Protein AF-A0A1D2U096-F1 (afdb_monomer_lite)

Structure (mmCIF, N/CA/C/O backbone):
data_AF-A0A1D2U096-F1
#
_entry.id   AF-A0A1D2U096-F1
#
loop_
_atom_site.group_PDB
_atom_site.id
_atom_site.type_symbol
_atom_site.label_atom_id
_atom_site.label_alt_id
_atom_site.label_comp_id
_atom_site.label_asym_id
_atom_site.label_entity_id
_atom_site.label_seq_id
_atom_site.pdbx_PDB_ins_code
_atom_site.Cartn_x
_atom_site.Cartn_y
_atom_site.Cartn_z
_atom_site.occupancy
_atom_site.B_iso_or_equiv
_atom_site.auth_seq_id
_atom_site.auth_comp_id
_atom_site.auth_asym_id
_atom_site.auth_atom_id
_atom_site.pdbx_PDB_model_num
ATOM 1 N N . MET A 1 1 ? -32.439 27.393 -8.318 1.00 35.56 1 MET A N 1
ATOM 2 C CA . MET A 1 1 ? -32.608 26.016 -8.835 1.00 35.56 1 MET A CA 1
ATOM 3 C C . MET A 1 1 ? -31.229 25.376 -8.983 1.00 35.56 1 MET A C 1
ATOM 5 O O . MET A 1 1 ? -30.507 25.742 -9.897 1.00 35.56 1 MET A O 1
ATOM 9 N N . LEU A 1 2 ? -30.823 24.497 -8.058 1.00 40.16 2 LEU A N 1
ATOM 10 C CA . LEU A 1 2 ? -29.548 23.762 -8.123 1.00 40.16 2 LEU A CA 1
ATOM 11 C C . LEU A 1 2 ? -29.818 22.341 -8.634 1.00 40.16 2 LEU A C 1
ATOM 13 O O . LEU A 1 2 ? -30.508 21.571 -7.966 1.00 40.16 2 LEU A O 1
ATOM 17 N N . LYS A 1 3 ? -29.274 21.991 -9.804 1.00 40.97 3 LYS A N 1
ATOM 18 C CA . LYS A 1 3 ? -29.301 20.621 -10.333 1.00 40.97 3 LYS A CA 1
ATOM 19 C C . LYS A 1 3 ? -28.272 19.773 -9.583 1.00 40.97 3 LYS A C 1
ATOM 21 O O . LYS A 1 3 ? -27.071 19.995 -9.700 1.00 40.97 3 LYS A O 1
ATOM 26 N N . ARG A 1 4 ? -28.770 18.811 -8.804 1.00 42.50 4 ARG A N 1
ATOM 27 C CA . ARG A 1 4 ? -28.011 17.717 -8.193 1.00 42.50 4 ARG A CA 1
ATOM 28 C C . ARG A 1 4 ? -28.099 16.486 -9.105 1.00 42.50 4 ARG A C 1
ATOM 30 O O . ARG A 1 4 ? -29.190 16.132 -9.531 1.00 42.50 4 ARG A O 1
ATOM 37 N N . ASN A 1 5 ? -26.956 15.822 -9.254 1.00 44.91 5 ASN A N 1
ATOM 38 C CA . ASN A 1 5 ? -26.770 14.374 -9.409 1.00 44.91 5 ASN A CA 1
ATOM 39 C C . ASN A 1 5 ? -27.049 13.713 -10.766 1.00 44.91 5 ASN A C 1
ATOM 41 O O . ASN A 1 5 ? -28.171 13.639 -11.247 1.00 44.91 5 ASN A O 1
ATOM 45 N N . GLY A 1 6 ? -25.989 13.095 -11.291 1.00 43.09 6 GLY A N 1
ATOM 46 C CA . GLY A 1 6 ? -26.040 12.162 -12.409 1.00 43.09 6 GLY A CA 1
ATOM 47 C C . GLY A 1 6 ? -24.670 11.559 -12.707 1.00 43.09 6 GLY A C 1
ATOM 48 O O . GLY A 1 6 ? -24.180 11.680 -13.822 1.00 43.09 6 GLY A O 1
ATOM 49 N N . ARG A 1 7 ? -24.011 10.943 -11.717 1.00 38.78 7 ARG A N 1
ATOM 50 C CA . ARG A 1 7 ? -22.930 9.992 -12.005 1.00 38.78 7 ARG A CA 1
ATOM 51 C C . ARG A 1 7 ? -23.094 8.785 -11.086 1.00 38.78 7 ARG A C 1
ATOM 53 O O . ARG A 1 7 ? -23.056 8.980 -9.870 1.00 38.78 7 ARG A O 1
ATOM 60 N N . PRO A 1 8 ? -23.332 7.577 -11.624 1.00 37.25 8 PRO A N 1
ATOM 61 C CA . PRO A 1 8 ? -23.383 6.391 -10.794 1.00 37.25 8 PRO A CA 1
ATOM 62 C C . PRO A 1 8 ? -21.986 6.171 -10.217 1.00 37.25 8 PRO A C 1
ATOM 64 O O . PRO A 1 8 ? -20.990 6.113 -10.941 1.00 37.25 8 PRO A O 1
ATOM 67 N N . VAL A 1 9 ? -21.933 6.120 -8.889 1.00 41.53 9 VAL A N 1
ATOM 68 C CA . VAL A 1 9 ? -20.794 5.618 -8.132 1.00 41.53 9 VAL A CA 1
ATOM 69 C C . VAL A 1 9 ? -20.616 4.176 -8.588 1.00 41.53 9 VAL A C 1
ATOM 71 O O . VAL A 1 9 ? -21.496 3.349 -8.361 1.00 41.53 9 VAL A O 1
ATOM 74 N N . GLY A 1 10 ? -19.537 3.919 -9.331 1.00 36.59 10 GLY A N 1
ATOM 75 C CA . GLY A 1 10 ? -19.167 2.581 -9.767 1.00 36.59 10 GLY A CA 1
ATOM 76 C C . GLY A 1 10 ? -19.125 1.677 -8.548 1.00 36.59 10 GLY A C 1
ATOM 77 O O . GLY A 1 10 ? -18.358 1.927 -7.618 1.00 36.59 10 GLY A O 1
ATOM 78 N N . ALA A 1 11 ? -20.030 0.706 -8.559 1.00 33.19 11 ALA A N 1
ATOM 79 C CA . ALA A 1 11 ? -20.177 -0.303 -7.542 1.00 33.19 11 ALA A CA 1
ATOM 80 C C . ALA A 1 11 ? -18.842 -1.012 -7.316 1.00 33.19 11 ALA A C 1
ATOM 82 O O . ALA A 1 11 ? -18.082 -1.285 -8.245 1.00 33.19 11 ALA A O 1
ATOM 83 N N . ASP A 1 12 ? -18.589 -1.291 -6.049 1.00 43.53 12 ASP A N 1
ATOM 84 C CA . ASP A 1 12 ? -17.537 -2.159 -5.573 1.00 43.53 12 ASP A CA 1
ATOM 85 C C . ASP A 1 12 ? -17.555 -3.509 -6.299 1.00 43.53 12 ASP A C 1
ATOM 87 O O . ASP A 1 12 ? -18.301 -4.409 -5.928 1.00 43.53 12 ASP A O 1
ATOM 91 N N . THR A 1 13 ? -16.689 -3.688 -7.293 1.00 36.47 13 THR A N 1
ATOM 92 C CA . THR A 1 13 ? -16.338 -5.025 -7.778 1.00 36.47 13 THR A CA 1
ATOM 93 C C . THR A 1 13 ? -15.174 -5.537 -6.939 1.00 36.47 13 THR A C 1
ATOM 95 O O . THR A 1 13 ? -14.000 -5.406 -7.281 1.00 36.47 13 THR A O 1
ATOM 98 N N . ALA A 1 14 ? -15.514 -6.078 -5.772 1.00 45.88 14 ALA A N 1
ATOM 99 C CA . ALA A 1 14 ? -14.705 -7.105 -5.142 1.00 45.88 14 ALA A CA 1
ATOM 100 C C . ALA A 1 14 ? -15.090 -8.440 -5.795 1.00 45.88 14 ALA A C 1
ATOM 102 O O . ALA A 1 14 ? -15.932 -9.155 -5.269 1.00 45.88 14 ALA A O 1
ATOM 103 N N . GLU A 1 15 ? -14.505 -8.762 -6.949 1.00 35.94 15 GLU A N 1
ATOM 104 C CA . GLU A 1 15 ? -14.640 -10.090 -7.552 1.00 35.94 15 GLU A CA 1
ATOM 105 C C . GLU A 1 15 ? -13.291 -10.584 -8.071 1.00 35.94 15 GLU A C 1
ATOM 107 O O . GLU A 1 15 ? -12.599 -9.904 -8.824 1.00 35.94 15 GLU A O 1
ATOM 112 N N . GLY A 1 16 ? -12.955 -11.808 -7.665 1.00 34.41 16 GLY A N 1
ATOM 113 C CA . GLY A 1 16 ? -12.191 -12.730 -8.493 1.00 34.41 16 GLY A CA 1
ATOM 114 C C . GLY A 1 16 ? -10.674 -12.635 -8.405 1.00 34.41 16 GLY A C 1
ATOM 115 O O . GLY A 1 16 ? -10.016 -12.075 -9.277 1.00 34.41 16 GLY A O 1
ATOM 116 N N . ASN A 1 17 ? -10.095 -13.360 -7.444 1.00 47.19 17 ASN A N 1
ATOM 117 C CA . ASN A 1 17 ? -8.846 -14.065 -7.726 1.00 47.19 17 ASN A CA 1
ATOM 118 C C . ASN A 1 17 ? -9.096 -14.998 -8.927 1.00 47.19 17 ASN A C 1
ATOM 120 O O . ASN A 1 17 ? -9.683 -16.063 -8.765 1.00 47.19 17 ASN A O 1
ATOM 124 N N . GLY A 1 18 ? -8.673 -14.566 -10.117 1.00 48.41 18 GLY A N 1
ATOM 125 C CA . GLY A 1 18 ? -8.701 -15.349 -11.354 1.00 48.41 18 GLY A CA 1
ATOM 126 C C . GLY A 1 18 ? -9.941 -15.133 -12.225 1.00 48.41 18 GLY A C 1
ATOM 127 O O . GLY A 1 18 ? -10.850 -15.954 -12.209 1.00 48.41 18 GLY A O 1
ATOM 128 N N . ALA A 1 19 ? -9.950 -14.088 -13.060 1.00 38.25 19 ALA A N 1
ATOM 129 C CA . ALA A 1 19 ? -10.842 -14.035 -14.218 1.00 38.25 19 ALA A CA 1
ATOM 130 C C . ALA A 1 19 ? -10.237 -13.233 -15.386 1.00 38.25 19 ALA A C 1
ATOM 132 O O . ALA A 1 19 ? -9.973 -12.043 -15.267 1.00 38.25 19 ALA A O 1
ATOM 133 N N . ALA A 1 20 ? -10.089 -13.948 -16.506 1.00 42.84 20 ALA A N 1
ATOM 134 C CA . ALA A 1 20 ? -9.977 -13.511 -17.899 1.00 42.84 20 ALA A CA 1
ATOM 135 C C . ALA A 1 20 ? -8.761 -12.667 -18.342 1.00 42.84 20 ALA A C 1
ATOM 137 O O . ALA A 1 20 ? -8.576 -11.518 -17.957 1.00 42.84 20 ALA A O 1
ATOM 138 N N . ASN A 1 21 ? -8.019 -13.226 -19.309 1.00 50.91 21 ASN A N 1
ATOM 139 C CA . ASN A 1 21 ? -7.144 -12.523 -20.258 1.00 50.91 21 ASN A CA 1
ATOM 140 C C . ASN A 1 21 ? -7.954 -11.565 -21.163 1.00 50.91 21 ASN A C 1
ATOM 142 O O . ASN A 1 21 ? -7.945 -11.701 -22.385 1.00 50.91 21 ASN A O 1
ATOM 146 N N . ALA A 1 22 ? -8.705 -10.627 -20.591 1.00 53.75 22 ALA A N 1
ATOM 147 C CA . ALA A 1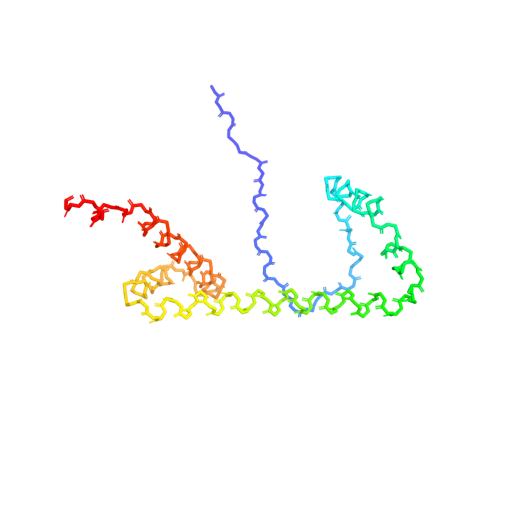 22 ? -9.164 -9.471 -21.345 1.00 53.75 22 ALA A CA 1
ATOM 148 C C . ALA A 1 22 ? -7.952 -8.544 -21.542 1.00 53.75 22 ALA A C 1
ATOM 150 O O . ALA A 1 22 ? -7.165 -8.393 -20.600 1.00 53.75 22 ALA A O 1
ATOM 151 N N . PRO A 1 23 ? -7.746 -7.942 -22.728 1.00 55.34 23 PRO A N 1
ATOM 152 C CA . PRO A 1 23 ? -6.708 -6.936 -22.886 1.00 55.34 23 PRO A CA 1
ATOM 153 C C . PRO A 1 23 ? -6.973 -5.825 -21.869 1.00 55.34 23 PRO A C 1
ATOM 155 O O . PRO A 1 23 ? -8.005 -5.159 -21.903 1.00 55.34 23 PRO A O 1
ATOM 158 N N . PHE A 1 24 ? -6.066 -5.687 -20.906 1.00 60.34 24 PHE A N 1
ATOM 159 C CA . PHE A 1 24 ? -6.124 -4.624 -19.918 1.00 60.34 24 PHE A CA 1
ATOM 160 C C . PHE A 1 24 ? -5.964 -3.296 -20.660 1.00 60.34 24 PHE A C 1
ATOM 162 O O . PHE A 1 24 ? -4.885 -3.006 -21.179 1.00 60.34 24 PHE A O 1
ATOM 169 N N . GLU A 1 25 ? -7.029 -2.498 -20.741 1.00 74.06 25 GLU A N 1
ATOM 170 C CA . GLU A 1 25 ? -6.912 -1.127 -21.231 1.00 74.06 25 GLU A CA 1
ATOM 171 C C . GLU A 1 25 ? -6.093 -0.327 -20.218 1.00 74.06 25 GLU A C 1
ATOM 173 O O . GLU A 1 25 ? -6.539 -0.020 -19.106 1.00 74.06 25 GLU A O 1
ATOM 178 N N . LEU A 1 26 ? -4.852 -0.019 -20.594 1.00 72.94 26 LEU A N 1
ATOM 179 C CA . LEU A 1 26 ? -3.966 0.792 -19.781 1.00 72.94 26 LEU A CA 1
ATOM 180 C C . LEU A 1 26 ? -4.516 2.219 -19.750 1.00 72.94 26 LEU A C 1
ATOM 182 O O . LEU A 1 26 ? -4.398 2.971 -20.713 1.00 72.94 26 LEU A O 1
ATOM 186 N N . ARG A 1 27 ? -5.142 2.596 -18.635 1.00 81.19 27 ARG A N 1
ATOM 187 C CA . ARG A 1 27 ? -5.617 3.965 -18.442 1.00 81.19 27 ARG A CA 1
ATOM 188 C C . ARG A 1 27 ? -4.422 4.901 -18.286 1.00 81.19 27 ARG A C 1
ATOM 190 O O . ARG A 1 27 ? -3.755 4.882 -17.251 1.00 81.19 27 ARG A O 1
ATOM 197 N N . GLU A 1 28 ? -4.185 5.731 -19.292 1.00 84.31 28 GLU A N 1
ATOM 198 C CA . GLU A 1 28 ? -3.118 6.726 -19.259 1.00 84.31 28 GLU A CA 1
ATOM 199 C C . GLU A 1 28 ? -3.425 7.859 -18.270 1.00 84.31 28 GLU A C 1
ATOM 201 O O . GLU A 1 28 ? -4.579 8.219 -18.014 1.00 84.31 28 GLU A O 1
ATOM 206 N N . ASN A 1 29 ? -2.366 8.402 -17.672 1.00 90.25 29 ASN A N 1
ATOM 207 C CA . ASN A 1 29 ? -2.442 9.537 -16.766 1.00 90.25 29 ASN A CA 1
ATOM 208 C C . ASN A 1 29 ? -1.280 10.486 -17.061 1.00 90.25 29 ASN A C 1
ATOM 210 O O . ASN A 1 29 ? -0.149 10.228 -16.646 1.00 90.25 29 ASN A O 1
ATOM 214 N N . ASP A 1 30 ? -1.582 11.601 -17.725 1.00 92.31 30 ASP A N 1
ATOM 215 C CA . ASP A 1 30 ? -0.596 12.584 -18.191 1.00 92.31 30 ASP A CA 1
ATOM 216 C C . ASP A 1 30 ? 0.333 13.073 -17.081 1.00 92.31 30 ASP A C 1
ATOM 218 O O . ASP A 1 30 ? 1.533 13.246 -17.287 1.00 92.31 30 ASP A O 1
ATOM 222 N N . ARG A 1 31 ? -0.197 13.250 -15.865 1.00 92.44 31 ARG A N 1
ATOM 223 C CA . ARG A 1 31 ? 0.604 13.688 -14.718 1.00 92.44 31 ARG A CA 1
ATOM 224 C C . ARG A 1 31 ? 1.641 12.640 -14.325 1.00 92.44 31 ARG A C 1
ATOM 226 O O . ARG A 1 31 ? 2.755 13.004 -13.964 1.00 92.44 31 ARG A O 1
ATOM 233 N N . ILE A 1 32 ? 1.268 11.362 -14.346 1.00 90.94 32 ILE A N 1
ATOM 234 C CA . ILE A 1 32 ? 2.187 10.268 -14.012 1.00 90.94 32 ILE A CA 1
ATOM 235 C C . ILE A 1 32 ? 3.216 10.103 -15.130 1.00 90.94 32 ILE A C 1
ATOM 237 O O . ILE A 1 32 ? 4.400 9.981 -14.834 1.00 90.94 32 ILE A O 1
ATOM 241 N N . ASN A 1 33 ? 2.790 10.178 -16.391 1.00 91.94 33 ASN A N 1
ATOM 242 C CA . ASN A 1 33 ? 3.692 10.107 -17.540 1.00 91.94 33 ASN A CA 1
ATOM 243 C C . ASN A 1 33 ? 4.743 11.225 -17.489 1.00 91.94 33 ASN A C 1
ATOM 245 O O . ASN A 1 33 ? 5.933 10.941 -17.556 1.00 91.94 33 ASN A O 1
ATOM 249 N N . ALA A 1 34 ? 4.334 12.464 -17.198 1.00 95.38 34 ALA A N 1
ATOM 250 C CA . ALA A 1 34 ? 5.268 13.573 -17.015 1.00 95.38 34 ALA A CA 1
ATOM 251 C C . ALA A 1 34 ? 6.273 13.329 -15.870 1.00 95.38 34 ALA A C 1
ATOM 253 O O . ALA A 1 34 ? 7.447 13.670 -15.992 1.00 95.38 34 ALA A O 1
ATOM 254 N N . GLN A 1 35 ? 5.844 12.716 -14.759 1.00 94.81 35 GLN A N 1
ATOM 255 C CA . GLN A 1 35 ? 6.755 12.345 -13.667 1.00 94.81 35 GLN A CA 1
ATOM 256 C C . GLN A 1 35 ? 7.753 11.261 -14.086 1.00 94.81 35 GLN A C 1
ATOM 258 O O . GLN A 1 35 ? 8.918 11.323 -13.691 1.00 94.81 35 GLN A O 1
ATOM 263 N N . ILE A 1 36 ? 7.305 10.280 -14.872 1.00 93.75 36 ILE A N 1
ATOM 264 C CA . ILE A 1 36 ? 8.168 9.238 -15.432 1.00 93.75 36 ILE A CA 1
ATOM 265 C C . ILE A 1 36 ? 9.209 9.877 -16.356 1.00 93.75 36 ILE A C 1
ATOM 267 O O . ILE A 1 36 ? 10.399 9.610 -16.193 1.00 93.75 36 ILE A O 1
ATOM 271 N N . ASP A 1 37 ? 8.794 10.773 -17.250 1.00 95.81 37 ASP A N 1
ATOM 272 C CA . ASP A 1 37 ? 9.690 11.465 -18.180 1.00 95.81 37 ASP A CA 1
ATOM 273 C C . ASP A 1 37 ? 10.733 12.319 -17.447 1.00 95.81 37 ASP A C 1
ATOM 275 O O . ASP A 1 37 ? 11.925 12.263 -17.765 1.00 95.81 37 ASP A O 1
ATOM 279 N N . SER A 1 38 ? 10.315 13.063 -16.415 1.00 96.88 38 SER A N 1
ATOM 280 C CA . SER A 1 38 ? 11.232 13.796 -15.534 1.00 96.88 38 SER A CA 1
ATOM 281 C C . SER A 1 38 ? 12.246 12.859 -14.878 1.00 96.88 38 SER A C 1
ATOM 283 O O . SER A 1 38 ? 13.449 13.114 -14.946 1.00 96.88 38 SER A O 1
ATOM 285 N N . TYR A 1 39 ? 11.786 11.743 -14.307 1.00 95.69 39 TYR A N 1
ATOM 286 C CA . TYR A 1 39 ? 12.662 10.774 -13.654 1.00 95.69 39 TYR A CA 1
ATOM 287 C C . TYR A 1 39 ? 13.668 10.147 -14.630 1.00 95.69 39 TYR A C 1
ATOM 289 O O . TYR A 1 39 ? 14.843 10.001 -14.288 1.00 95.69 39 TYR A O 1
ATOM 297 N N . ILE A 1 40 ? 13.239 9.817 -15.852 1.00 96.31 40 ILE A N 1
ATOM 298 C CA . ILE A 1 40 ? 14.107 9.286 -16.912 1.00 96.31 40 ILE A CA 1
ATOM 299 C C . ILE A 1 40 ? 15.182 10.310 -17.291 1.00 96.31 40 ILE A C 1
ATOM 301 O O . ILE A 1 40 ? 16.359 9.955 -17.384 1.00 96.31 40 ILE A O 1
ATOM 305 N N . LYS A 1 41 ? 14.798 11.580 -17.470 1.00 95.88 41 LYS A N 1
ATOM 306 C CA . LYS A 1 41 ? 15.727 12.666 -17.812 1.00 95.88 41 LYS A CA 1
ATOM 307 C C . LYS A 1 41 ? 16.771 12.900 -16.719 1.00 95.88 41 LYS A C 1
ATOM 309 O O . LYS A 1 41 ? 17.933 13.148 -17.028 1.00 95.88 41 LYS A O 1
ATOM 314 N N . GLU A 1 42 ? 16.364 12.813 -15.456 1.00 97.25 42 GLU A N 1
ATOM 315 C CA . GLU A 1 42 ? 17.246 12.980 -14.296 1.00 97.25 42 GLU A CA 1
ATOM 316 C C . GLU A 1 42 ? 18.155 11.763 -14.058 1.00 97.25 42 GLU A C 1
ATOM 318 O O . GLU A 1 42 ? 19.239 11.905 -13.491 1.00 97.25 42 GLU A O 1
ATOM 323 N N . ASN A 1 43 ? 17.754 10.569 -14.514 1.00 96.44 43 ASN A N 1
ATOM 324 C CA . ASN A 1 43 ? 18.442 9.305 -14.227 1.00 96.44 43 ASN A CA 1
ATOM 325 C C . ASN A 1 43 ? 18.791 8.508 -15.502 1.00 96.44 43 ASN A C 1
ATOM 327 O O . ASN A 1 43 ? 18.412 7.335 -15.620 1.00 96.44 43 ASN A O 1
ATOM 331 N N . PRO A 1 44 ? 19.577 9.072 -16.441 1.00 95.00 44 PRO A N 1
ATOM 332 C CA . PRO A 1 44 ? 19.852 8.434 -17.730 1.00 95.00 44 PRO A CA 1
ATOM 333 C C . PRO A 1 44 ? 20.559 7.078 -17.588 1.00 95.00 44 PRO A C 1
ATOM 335 O O . PRO A 1 44 ? 20.188 6.119 -18.254 1.00 95.00 44 PRO A O 1
ATOM 338 N N . LYS A 1 45 ? 21.500 6.941 -16.640 1.00 95.75 45 LYS A N 1
ATOM 339 C CA . LYS A 1 45 ? 22.196 5.664 -16.379 1.00 95.75 45 LYS A CA 1
ATOM 340 C C . LYS A 1 45 ? 21.243 4.55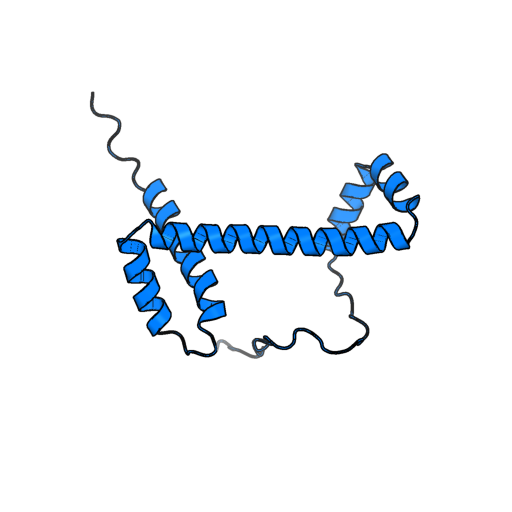2 -15.933 1.00 95.75 45 LYS A C 1
ATOM 342 O O . LYS A 1 45 ? 21.425 3.394 -16.299 1.00 95.75 45 LYS A O 1
ATOM 347 N N . HIS A 1 46 ? 20.246 4.895 -15.118 1.00 92.38 46 HIS A N 1
ATOM 348 C CA . HIS A 1 46 ? 19.255 3.928 -14.656 1.00 92.38 46 HIS A CA 1
ATOM 349 C C . HIS A 1 46 ? 18.322 3.524 -15.799 1.00 92.38 46 HIS A C 1
ATOM 351 O O . HIS A 1 46 ? 18.034 2.342 -15.972 1.00 92.38 46 HIS A O 1
ATOM 357 N N . TRP A 1 47 ? 17.917 4.494 -16.621 1.00 94.50 47 TRP A N 1
ATOM 358 C CA . TRP A 1 47 ? 17.126 4.237 -17.817 1.00 94.50 47 TRP A CA 1
ATOM 359 C C . TRP A 1 47 ? 17.854 3.343 -18.828 1.00 94.50 47 TRP A C 1
ATOM 361 O O . TRP A 1 47 ? 17.268 2.391 -19.339 1.00 94.50 47 TRP A O 1
ATOM 371 N N . ASP A 1 48 ? 19.143 3.581 -19.070 1.00 96.12 48 ASP A N 1
ATOM 372 C CA . ASP A 1 48 ? 19.958 2.735 -19.946 1.00 96.12 48 ASP A CA 1
ATOM 373 C C . ASP A 1 48 ? 20.082 1.305 -19.412 1.00 96.12 48 ASP A C 1
ATOM 375 O O . ASP A 1 48 ? 19.945 0.350 -20.178 1.00 96.12 48 ASP A O 1
ATOM 379 N N . ALA A 1 49 ? 20.245 1.140 -18.096 1.00 93.00 49 ALA A N 1
ATOM 380 C CA . ALA A 1 49 ? 20.247 -0.177 -17.470 1.00 93.00 49 ALA A CA 1
ATOM 381 C C . ALA A 1 49 ? 18.907 -0.908 -17.652 1.00 93.00 49 ALA A C 1
ATOM 383 O O . ALA A 1 49 ? 18.912 -2.103 -17.935 1.00 93.00 49 ALA A O 1
ATOM 384 N N . ILE A 1 50 ? 17.770 -0.211 -17.532 1.00 93.06 50 ILE A N 1
ATOM 385 C CA . ILE A 1 50 ? 16.435 -0.783 -17.780 1.00 93.06 50 ILE A CA 1
ATOM 386 C C . ILE A 1 50 ? 16.283 -1.196 -19.246 1.00 93.06 50 ILE A C 1
ATOM 388 O O . ILE A 1 50 ? 15.875 -2.325 -19.511 1.00 93.06 50 ILE A O 1
ATOM 392 N N . LYS A 1 51 ? 16.652 -0.329 -20.198 1.00 93.69 51 LYS A N 1
ATOM 393 C CA . LYS A 1 51 ? 16.585 -0.636 -21.639 1.00 93.69 51 LYS A CA 1
ATOM 394 C C . LYS A 1 51 ? 17.457 -1.828 -22.034 1.00 93.69 51 LYS A C 1
ATOM 396 O O . LYS A 1 51 ? 17.092 -2.571 -22.938 1.00 93.69 51 LYS A O 1
ATOM 401 N N . ALA A 1 52 ? 18.600 -2.008 -21.375 1.00 95.31 52 ALA A N 1
ATOM 402 C CA . ALA A 1 52 ? 19.509 -3.122 -21.630 1.00 95.31 52 ALA A CA 1
ATOM 403 C C . ALA A 1 52 ? 19.042 -4.455 -21.010 1.00 95.31 52 ALA A C 1
ATOM 405 O O . ALA A 1 52 ? 19.643 -5.497 -21.281 1.00 95.31 52 ALA A O 1
ATOM 406 N N . MET A 1 53 ? 18.004 -4.462 -20.161 1.00 94.00 53 MET A N 1
ATOM 407 C CA . MET A 1 53 ? 17.515 -5.701 -19.553 1.00 94.00 53 MET A CA 1
ATOM 408 C C . MET A 1 53 ? 16.721 -6.559 -20.549 1.00 94.00 53 MET A C 1
ATOM 410 O O . MET A 1 53 ? 15.869 -6.045 -21.274 1.00 94.00 53 MET A O 1
ATOM 414 N N . PRO A 1 54 ? 16.902 -7.894 -20.522 1.00 96.19 54 PRO A N 1
ATOM 415 C CA . PRO A 1 54 ? 16.034 -8.808 -21.252 1.00 96.19 54 PRO A CA 1
ATOM 416 C C . PRO A 1 54 ? 14.579 -8.694 -20.791 1.00 96.19 54 PRO A C 1
ATOM 418 O O . PRO A 1 54 ? 14.306 -8.538 -19.597 1.00 96.19 54 PRO A O 1
ATOM 421 N N . ARG A 1 55 ? 13.643 -8.875 -21.726 1.00 93.69 55 ARG A N 1
ATOM 422 C CA . ARG A 1 55 ? 12.198 -8.799 -21.465 1.00 93.69 55 ARG A CA 1
ATOM 423 C C . ARG A 1 55 ? 11.750 -9.692 -20.305 1.00 93.69 55 ARG A C 1
ATOM 425 O O . ARG A 1 55 ? 11.067 -9.217 -19.406 1.00 93.69 55 ARG A O 1
ATOM 432 N N . GLU A 1 56 ? 12.204 -10.942 -20.267 1.00 95.00 56 GLU A N 1
ATOM 433 C CA . GLU A 1 56 ? 11.866 -11.881 -19.187 1.00 95.00 56 GLU A CA 1
ATOM 434 C C . GLU A 1 56 ? 12.293 -11.357 -17.802 1.00 95.00 56 GLU A C 1
ATOM 436 O O . GLU A 1 56 ? 11.586 -11.515 -16.804 1.00 95.00 56 GLU A O 1
ATOM 441 N N . ARG A 1 57 ? 13.448 -10.683 -17.721 1.00 93.62 57 ARG A N 1
ATOM 442 C CA . ARG A 1 57 ? 13.920 -10.080 -16.469 1.00 93.62 57 ARG A CA 1
ATOM 443 C C . ARG A 1 57 ? 13.043 -8.895 -16.060 1.00 93.62 57 ARG A C 1
ATOM 445 O O . ARG A 1 57 ? 12.768 -8.754 -14.869 1.00 93.62 57 ARG A O 1
ATOM 452 N N . LEU A 1 58 ? 12.587 -8.085 -17.015 1.00 94.81 58 LEU A N 1
ATOM 453 C CA . LEU A 1 58 ? 11.654 -6.985 -16.754 1.00 94.81 58 LEU A CA 1
ATOM 454 C C . LEU A 1 58 ? 10.297 -7.500 -16.256 1.00 94.81 58 LEU A C 1
ATOM 456 O O . LEU A 1 58 ? 9.782 -6.985 -15.266 1.00 94.81 58 LEU A O 1
ATOM 460 N N . GLU A 1 59 ? 9.761 -8.557 -16.868 1.00 94.38 59 GLU A N 1
ATOM 461 C CA . GLU A 1 59 ? 8.503 -9.195 -16.454 1.00 94.38 59 GLU A CA 1
ATOM 462 C C . GLU A 1 59 ? 8.597 -9.740 -15.021 1.00 94.38 59 GLU A C 1
ATOM 464 O O . GLU A 1 59 ? 7.762 -9.425 -14.170 1.00 94.38 59 GLU A O 1
ATOM 469 N N . ARG A 1 60 ? 9.671 -10.475 -14.698 1.00 95.06 60 ARG A N 1
ATOM 470 C CA . ARG A 1 60 ? 9.916 -10.960 -13.328 1.00 95.06 60 ARG A CA 1
ATOM 471 C C . ARG A 1 60 ? 10.083 -9.820 -12.328 1.00 95.06 60 ARG A C 1
ATOM 473 O O . ARG A 1 60 ? 9.587 -9.915 -11.207 1.00 95.06 60 ARG A O 1
ATOM 480 N N . HIS A 1 61 ? 10.761 -8.740 -12.714 1.00 93.56 61 HIS A N 1
ATOM 481 C CA . HIS A 1 61 ? 10.894 -7.565 -11.859 1.00 93.56 61 HIS A CA 1
ATOM 482 C C . HIS A 1 61 ? 9.534 -6.896 -11.611 1.00 93.56 61 HIS A C 1
ATOM 484 O O . HIS A 1 61 ? 9.248 -6.516 -10.477 1.00 93.56 61 HIS A O 1
ATOM 490 N N . ALA A 1 62 ? 8.672 -6.785 -12.625 1.00 92.69 62 ALA A N 1
ATOM 491 C CA . ALA A 1 62 ? 7.320 -6.253 -12.462 1.00 92.69 62 ALA A CA 1
ATOM 492 C C . ALA A 1 62 ? 6.508 -7.097 -11.467 1.00 92.69 62 ALA A C 1
ATOM 494 O O . ALA A 1 62 ? 5.971 -6.560 -10.496 1.00 92.69 62 ALA A O 1
ATOM 495 N N . VAL A 1 63 ? 6.511 -8.426 -11.627 1.00 95.81 63 VAL A N 1
ATOM 496 C CA . VAL A 1 63 ? 5.865 -9.351 -10.678 1.00 95.81 63 VAL A CA 1
ATOM 497 C C . VAL A 1 63 ? 6.440 -9.187 -9.269 1.00 95.81 63 VAL A C 1
ATOM 499 O O . VAL A 1 63 ? 5.689 -9.090 -8.299 1.00 95.81 63 VAL A O 1
ATOM 502 N N . TRP A 1 64 ? 7.763 -9.083 -9.133 1.00 94.56 64 TRP A N 1
ATOM 503 C CA . TRP A 1 64 ? 8.399 -8.854 -7.837 1.00 94.56 64 TRP A CA 1
ATOM 504 C C . TRP A 1 64 ? 7.957 -7.540 -7.182 1.00 94.56 64 TRP A C 1
ATOM 506 O O . TRP A 1 64 ? 7.670 -7.520 -5.983 1.00 94.56 64 TRP A O 1
ATOM 516 N N . GLN A 1 65 ? 7.852 -6.448 -7.944 1.00 94.69 65 GLN A N 1
ATOM 517 C CA . GLN A 1 65 ? 7.355 -5.172 -7.424 1.00 94.69 65 GLN A CA 1
ATOM 518 C C . GLN A 1 65 ? 5.911 -5.292 -6.925 1.00 94.69 65 GLN A C 1
ATOM 520 O O . GLN A 1 65 ? 5.598 -4.768 -5.852 1.00 94.69 65 GLN A O 1
ATOM 525 N N . HIS A 1 66 ? 5.057 -6.038 -7.634 1.00 92.06 66 HIS A N 1
ATOM 526 C CA . HIS A 1 66 ? 3.697 -6.340 -7.181 1.00 92.06 66 HIS A CA 1
ATOM 527 C C . HIS A 1 66 ? 3.686 -7.139 -5.874 1.00 92.06 66 HIS A C 1
ATOM 529 O O . HIS A 1 66 ? 3.001 -6.751 -4.925 1.00 92.06 66 HIS A O 1
ATOM 535 N N . LEU A 1 67 ? 4.495 -8.198 -5.771 1.00 95.38 67 LEU A N 1
ATOM 536 C CA . LEU A 1 67 ? 4.625 -8.982 -4.538 1.00 95.38 67 LEU A CA 1
ATOM 537 C C . LEU A 1 67 ? 5.105 -8.113 -3.371 1.00 95.38 67 LEU A C 1
ATOM 539 O O . LEU A 1 67 ? 4.523 -8.138 -2.286 1.00 95.38 67 LEU A O 1
ATOM 543 N N . ARG A 1 68 ? 6.127 -7.284 -3.598 1.00 95.12 68 ARG A N 1
ATOM 544 C CA . ARG A 1 68 ? 6.670 -6.374 -2.584 1.00 95.12 68 ARG A CA 1
ATOM 545 C C . ARG A 1 68 ? 5.659 -5.310 -2.165 1.00 95.12 68 ARG A C 1
ATOM 547 O O . ARG A 1 68 ? 5.635 -4.915 -0.998 1.00 95.12 68 ARG A O 1
ATOM 554 N N . PHE A 1 69 ? 4.858 -4.794 -3.093 1.00 93.88 69 PHE A N 1
ATOM 555 C CA . PHE A 1 69 ? 3.775 -3.866 -2.779 1.00 93.88 69 PHE A CA 1
ATOM 556 C C . PHE A 1 69 ? 2.724 -4.532 -1.885 1.00 93.88 69 PHE A C 1
ATOM 558 O O . PHE A 1 69 ? 2.406 -3.992 -0.825 1.00 93.88 69 PHE A O 1
ATOM 565 N N . ASN A 1 70 ? 2.268 -5.732 -2.252 1.00 93.19 70 ASN A N 1
ATOM 566 C CA . ASN A 1 70 ? 1.282 -6.488 -1.481 1.00 93.19 70 ASN A CA 1
ATOM 567 C C . ASN A 1 70 ? 1.792 -6.827 -0.076 1.00 93.19 70 ASN A C 1
ATOM 569 O O . ASN A 1 70 ? 1.100 -6.551 0.901 1.00 93.19 70 ASN A O 1
ATOM 573 N N . ALA A 1 71 ? 3.028 -7.317 0.041 1.00 93.38 71 ALA A N 1
ATOM 574 C CA . ALA A 1 71 ? 3.642 -7.631 1.329 1.00 93.38 71 ALA A CA 1
ATOM 575 C C . ALA A 1 71 ? 3.763 -6.393 2.235 1.00 93.38 71 ALA A C 1
ATOM 577 O O . ALA A 1 71 ? 3.492 -6.457 3.433 1.00 93.38 71 ALA A O 1
ATOM 578 N N . ARG A 1 72 ? 4.134 -5.231 1.674 1.00 93.81 72 ARG A N 1
ATOM 579 C CA . ARG A 1 72 ? 4.171 -3.969 2.434 1.00 93.81 72 ARG A CA 1
ATOM 580 C C . ARG A 1 72 ? 2.784 -3.543 2.896 1.00 93.81 72 ARG A C 1
ATOM 582 O O . ARG A 1 72 ? 2.650 -3.100 4.032 1.00 93.81 72 ARG A O 1
ATOM 589 N N . LYS A 1 73 ? 1.776 -3.665 2.031 1.00 92.38 73 LYS A N 1
ATOM 590 C CA . LYS A 1 73 ? 0.388 -3.342 2.366 1.00 92.38 73 LYS A CA 1
ATOM 591 C C . LYS A 1 73 ? -0.117 -4.224 3.510 1.00 92.38 73 LYS A C 1
ATOM 593 O O . LYS A 1 73 ? -0.573 -3.679 4.505 1.00 92.38 73 LYS A O 1
ATOM 598 N N . GLN A 1 74 ? 0.061 -5.541 3.409 1.00 92.38 74 GLN A N 1
ATOM 599 C CA . GLN A 1 74 ? -0.304 -6.494 4.465 1.00 92.38 74 GLN A CA 1
ATOM 600 C C . GLN A 1 74 ? 0.380 -6.153 5.788 1.00 92.38 74 GLN A C 1
ATOM 602 O O . GLN A 1 74 ? -0.295 -5.947 6.785 1.00 92.38 74 GLN A O 1
ATOM 607 N N . LYS A 1 75 ? 1.703 -5.940 5.779 1.00 94.25 75 LYS A N 1
ATOM 608 C CA . LYS A 1 75 ? 2.447 -5.563 6.989 1.00 94.25 75 LYS A CA 1
ATOM 609 C C . LYS A 1 75 ? 1.913 -4.286 7.653 1.00 94.25 75 LYS A C 1
ATOM 611 O O . LYS A 1 75 ? 1.920 -4.181 8.877 1.00 94.25 75 LYS A O 1
ATOM 616 N N . LEU A 1 76 ? 1.511 -3.290 6.861 1.00 92.06 76 LEU A N 1
ATOM 617 C CA . LEU A 1 76 ? 0.902 -2.069 7.391 1.00 92.06 76 LEU A CA 1
ATOM 618 C C . LEU A 1 76 ? -0.475 -2.350 7.990 1.00 92.06 76 LEU A C 1
ATOM 620 O O . LEU A 1 76 ? -0.759 -1.861 9.079 1.00 92.06 76 LEU A O 1
ATOM 624 N N . ASP A 1 77 ? -1.304 -3.126 7.297 1.00 91.56 77 ASP A N 1
ATOM 625 C CA . ASP A 1 77 ? -2.651 -3.475 7.746 1.00 91.56 77 ASP A CA 1
ATOM 626 C C . ASP A 1 77 ? -2.605 -4.307 9.046 1.00 91.56 77 ASP A C 1
ATOM 628 O O . ASP A 1 77 ? -3.292 -3.967 10.010 1.00 91.56 77 ASP A O 1
ATOM 632 N N . ASP A 1 78 ? -1.700 -5.283 9.142 1.00 93.19 78 ASP A N 1
ATOM 633 C CA . ASP A 1 78 ? -1.447 -6.065 10.361 1.00 93.19 78 ASP A CA 1
ATOM 634 C C . ASP A 1 78 ? -0.946 -5.177 11.508 1.00 93.19 78 ASP A C 1
ATOM 636 O O . ASP A 1 78 ? -1.386 -5.292 12.652 1.00 93.19 78 ASP A O 1
ATOM 640 N N . GLY A 1 79 ? -0.048 -4.235 11.201 1.00 93.12 79 GLY A N 1
ATOM 641 C CA . GLY A 1 79 ? 0.450 -3.267 12.175 1.00 93.12 79 GLY A CA 1
ATOM 642 C C . GLY A 1 79 ? -0.643 -2.342 12.721 1.00 93.12 79 GLY A C 1
ATOM 643 O O . GLY A 1 79 ? -0.584 -1.953 13.887 1.00 93.12 79 GLY A O 1
ATOM 644 N N . LEU A 1 80 ? -1.648 -1.995 11.909 1.00 92.44 80 LEU A N 1
ATOM 645 C CA . LEU A 1 80 ? -2.807 -1.216 12.353 1.00 92.44 80 LEU A CA 1
ATOM 646 C C . LEU A 1 80 ? -3.701 -2.030 13.290 1.00 92.44 80 LEU A C 1
ATOM 648 O O . LEU A 1 80 ? -4.090 -1.518 14.337 1.00 92.44 80 LEU A O 1
ATOM 652 N N . LEU A 1 81 ? -3.998 -3.283 12.937 1.00 92.38 81 LEU A N 1
ATOM 653 C CA . LEU A 1 81 ? -4.823 -4.165 13.767 1.00 92.38 81 LEU A CA 1
ATOM 654 C C . LEU A 1 81 ? -4.159 -4.448 15.114 1.00 92.38 81 LEU A C 1
ATOM 656 O O . LEU A 1 81 ? -4.802 -4.318 16.152 1.00 92.38 81 LEU A O 1
ATOM 660 N N . ARG A 1 82 ? -2.850 -4.707 15.112 1.00 94.00 82 ARG A N 1
ATOM 661 C CA . ARG A 1 82 ? -2.084 -4.900 16.344 1.00 94.00 82 ARG A CA 1
ATOM 662 C C . ARG A 1 82 ? -2.166 -3.691 17.284 1.00 94.00 82 ARG A C 1
ATOM 664 O O . ARG A 1 82 ? -2.357 -3.863 18.480 1.00 94.00 82 ARG A O 1
ATOM 671 N N . ARG A 1 83 ? -2.083 -2.461 16.760 1.00 90.00 83 ARG A N 1
ATOM 672 C CA . ARG A 1 83 ? -2.225 -1.237 17.580 1.00 90.00 83 ARG A CA 1
ATOM 673 C C . ARG A 1 83 ? -3.601 -1.103 18.230 1.00 90.00 83 ARG A C 1
ATOM 675 O O . ARG A 1 83 ? -3.712 -0.513 19.299 1.00 90.00 83 ARG A O 1
ATOM 682 N N . ILE A 1 84 ? -4.639 -1.607 17.570 1.00 91.56 84 ILE A N 1
ATOM 683 C CA . ILE A 1 84 ? -6.000 -1.618 18.112 1.00 91.56 84 ILE A CA 1
ATOM 684 C C . ILE A 1 84 ? -6.110 -2.658 19.219 1.00 91.56 84 ILE A C 1
ATOM 686 O O . ILE A 1 84 ? -6.709 -2.376 20.245 1.00 91.56 84 ILE A O 1
ATOM 690 N N . GLU A 1 85 ? -5.499 -3.830 19.052 1.00 91.00 85 GLU A N 1
ATOM 691 C CA . GLU A 1 85 ? -5.466 -4.866 20.090 1.00 91.00 85 GLU A CA 1
ATOM 692 C C . GLU A 1 85 ? -4.684 -4.427 21.337 1.00 91.00 85 GLU A C 1
ATOM 694 O O . GLU A 1 85 ? -5.096 -4.730 22.455 1.00 91.00 85 GLU A O 1
ATOM 699 N N . GLU A 1 86 ? -3.591 -3.681 21.154 1.00 92.69 86 GLU A N 1
ATOM 700 C CA . GLU A 1 86 ? -2.761 -3.141 22.240 1.00 92.69 86 GLU A CA 1
ATOM 701 C C . GLU A 1 86 ? -3.453 -2.011 23.028 1.00 92.69 86 GLU A C 1
ATOM 703 O O . GLU A 1 86 ? -3.039 -1.710 24.149 1.00 92.69 86 GLU A O 1
ATOM 708 N N . ASN A 1 87 ? -4.507 -1.388 22.482 1.00 91.00 87 ASN A N 1
ATOM 709 C CA . ASN A 1 87 ? -5.230 -0.299 23.134 1.00 91.00 87 ASN A CA 1
ATOM 710 C C . ASN A 1 87 ? -6.702 -0.677 23.414 1.00 91.00 87 ASN A C 1
ATOM 712 O O . ASN A 1 87 ? -7.510 -0.742 22.485 1.00 91.00 87 ASN A O 1
ATOM 716 N N . PRO A 1 88 ? -7.099 -0.852 24.689 1.00 89.12 88 PRO A N 1
ATOM 717 C CA . PRO A 1 88 ? -8.441 -1.318 25.034 1.00 89.12 88 PRO A CA 1
ATOM 718 C C . PRO A 1 88 ? -9.559 -0.341 24.639 1.00 89.12 88 PRO A C 1
ATOM 720 O O . PRO A 1 88 ? -10.659 -0.789 24.324 1.00 89.12 88 PRO A O 1
ATOM 723 N N . GLU A 1 89 ? -9.296 0.969 24.613 1.00 89.62 89 GLU A N 1
ATOM 724 C CA . GLU A 1 89 ? -10.264 1.983 24.173 1.00 89.62 89 GLU A CA 1
ATOM 725 C C . GLU A 1 89 ? -10.515 1.865 22.663 1.00 89.62 89 GLU A C 1
ATOM 727 O O . GLU A 1 89 ? -11.658 1.736 22.221 1.00 89.62 89 GLU A O 1
ATOM 732 N N . LEU A 1 90 ? -9.437 1.790 21.870 1.00 90.12 90 LEU A N 1
ATOM 733 C CA . LEU A 1 90 ? -9.546 1.604 20.421 1.00 90.12 90 LEU A CA 1
ATOM 734 C C . LEU A 1 90 ? -10.229 0.290 20.057 1.00 90.12 90 LEU A C 1
ATOM 736 O O . LEU A 1 90 ? -10.988 0.249 19.090 1.00 90.12 90 LEU A O 1
ATOM 740 N N . LYS A 1 91 ? -9.960 -0.778 20.811 1.00 91.94 91 LYS A N 1
ATOM 741 C CA . LYS A 1 91 ? -10.575 -2.086 20.590 1.00 91.94 91 LYS A CA 1
ATOM 742 C C . LYS A 1 91 ? -12.096 -2.030 20.733 1.00 91.94 91 LYS A C 1
ATOM 744 O O . LYS A 1 91 ? -12.803 -2.549 19.873 1.00 91.94 91 LYS A O 1
ATOM 749 N N . GLN A 1 92 ? -12.602 -1.359 21.767 1.00 92.38 92 GLN A N 1
ATOM 750 C CA . GLN A 1 92 ? -14.045 -1.224 21.983 1.00 92.38 92 GLN A CA 1
ATOM 751 C C . GLN A 1 92 ? -14.723 -0.425 20.867 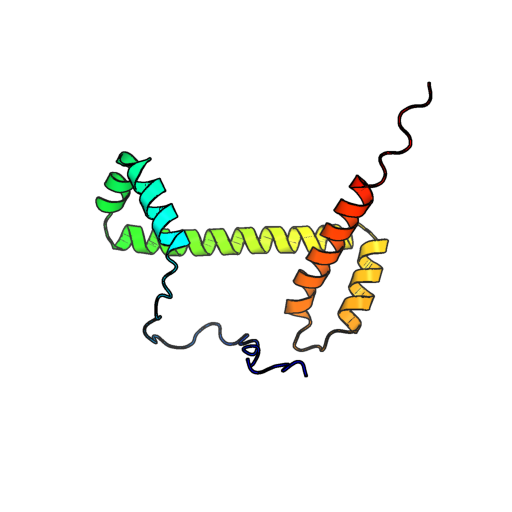1.00 92.38 92 GLN A C 1
ATOM 753 O O . GLN A 1 92 ? -15.786 -0.813 20.381 1.00 92.38 92 GLN A O 1
ATOM 758 N N . ASP A 1 93 ? -14.120 0.684 20.443 1.00 91.06 93 ASP A N 1
ATOM 759 C CA . ASP A 1 93 ? -14.672 1.502 19.360 1.00 91.06 93 ASP A CA 1
ATOM 760 C C . ASP A 1 93 ? -14.629 0.771 18.019 1.00 91.06 93 ASP A C 1
ATOM 762 O O . ASP A 1 93 ? -15.572 0.839 17.228 1.00 91.06 93 ASP A O 1
ATOM 766 N N . PHE A 1 94 ? -13.560 0.014 17.785 1.00 92.62 94 PHE A N 1
ATOM 767 C CA . PHE A 1 94 ? -13.416 -0.842 16.622 1.00 92.62 94 PHE A CA 1
ATOM 768 C C . PHE A 1 94 ? -14.506 -1.919 16.548 1.00 92.62 94 PHE A C 1
ATOM 770 O O . PHE A 1 94 ? -15.144 -2.056 15.504 1.00 92.62 94 PHE A O 1
ATOM 777 N N . GLU A 1 95 ? -14.762 -2.644 17.640 1.00 92.50 95 GLU A N 1
ATOM 778 C CA . GLU A 1 95 ? -15.791 -3.692 17.701 1.00 92.50 95 GLU A CA 1
ATOM 779 C C . GLU A 1 95 ? -17.200 -3.125 17.469 1.00 92.50 95 GLU A C 1
ATOM 781 O O . GLU A 1 95 ? -17.935 -3.638 16.623 1.00 92.50 95 GLU A O 1
ATOM 786 N N . LYS A 1 96 ? -17.543 -2.000 18.116 1.00 93.19 96 LYS A N 1
ATOM 787 C CA . LYS A 1 96 ? -18.830 -1.305 17.913 1.00 93.19 96 LYS A CA 1
ATOM 788 C C . LYS A 1 96 ? -19.046 -0.883 16.461 1.00 93.19 96 LYS A C 1
ATOM 790 O O . LYS A 1 96 ? -20.172 -0.906 15.962 1.00 93.19 96 LYS A O 1
ATOM 795 N N . LEU A 1 97 ? -17.988 -0.428 15.787 1.00 90.62 97 LEU A N 1
ATOM 796 C CA . LEU A 1 97 ? -18.064 -0.033 14.382 1.00 90.62 97 LEU A CA 1
ATOM 797 C C . LEU A 1 97 ? -18.177 -1.250 13.466 1.00 90.62 97 LEU A C 1
ATOM 799 O O . LEU A 1 97 ? -18.930 -1.192 12.498 1.00 90.62 97 LEU A O 1
ATOM 803 N N . LEU A 1 98 ? -17.480 -2.343 13.777 1.00 92.38 98 LEU A N 1
ATOM 804 C CA . LEU A 1 98 ? -17.507 -3.569 12.982 1.00 92.38 98 LEU A CA 1
ATOM 805 C C . LEU A 1 98 ? -18.860 -4.294 13.067 1.00 92.38 98 LEU A C 1
ATOM 807 O O . LEU A 1 98 ? -19.322 -4.833 12.063 1.00 92.38 98 LEU A O 1
ATOM 811 N N . GLU A 1 99 ? -19.529 -4.258 14.221 1.00 92.81 99 GLU A N 1
ATOM 812 C CA . GLU A 1 99 ? -20.872 -4.827 14.409 1.00 92.81 99 GLU A CA 1
ATOM 813 C C . GLU A 1 99 ? -21.91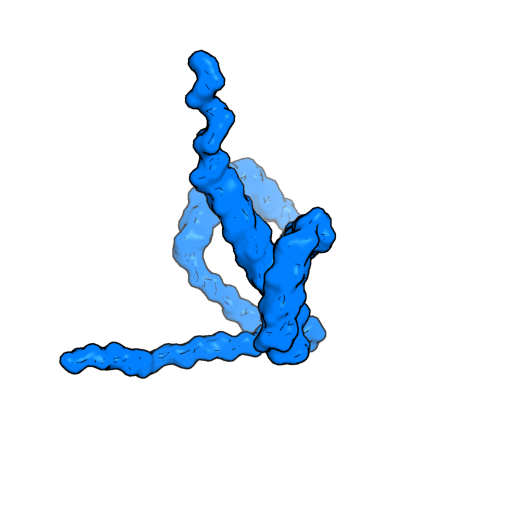7 -4.175 13.488 1.00 92.81 99 GLU A C 1
ATOM 815 O O . GLU A 1 99 ? -22.815 -4.844 12.978 1.00 92.81 99 GLU A O 1
ATOM 820 N N . ARG A 1 100 ? -21.750 -2.879 13.198 1.00 91.06 100 ARG A N 1
ATOM 821 C CA . ARG A 1 100 ? -22.625 -2.107 12.300 1.00 91.06 100 ARG A CA 1
ATOM 822 C C . ARG A 1 100 ? -22.381 -2.395 10.817 1.00 91.06 100 ARG A C 1
ATOM 824 O O . ARG A 1 100 ? -23.142 -1.911 9.979 1.00 91.06 100 ARG A O 1
ATOM 831 N N . VAL A 1 101 ? -21.325 -3.138 10.481 1.00 89.81 101 VAL A N 1
ATOM 832 C CA . VAL A 1 101 ? -20.993 -3.490 9.098 1.00 89.81 101 VAL A CA 1
ATOM 833 C C . VAL A 1 101 ? -21.664 -4.818 8.720 1.00 89.81 101 VAL A C 1
ATOM 835 O O . VAL A 1 101 ? -21.509 -5.808 9.445 1.00 89.81 101 VAL A O 1
ATOM 838 N N . PRO A 1 102 ? -22.352 -4.879 7.562 1.00 91.69 102 PRO A N 1
ATOM 839 C CA . PRO A 1 102 ? -22.859 -6.124 6.989 1.00 91.69 102 PRO A CA 1
ATOM 840 C C . PRO A 1 102 ? -21.766 -7.188 6.836 1.00 91.69 102 PRO A C 1
ATOM 842 O O . PRO A 1 102 ? -20.642 -6.879 6.441 1.00 91.69 102 PRO A O 1
ATOM 845 N N . GLU A 1 103 ? -22.089 -8.452 7.109 1.00 85.06 103 GLU A N 1
ATOM 846 C CA . GLU A 1 103 ? -21.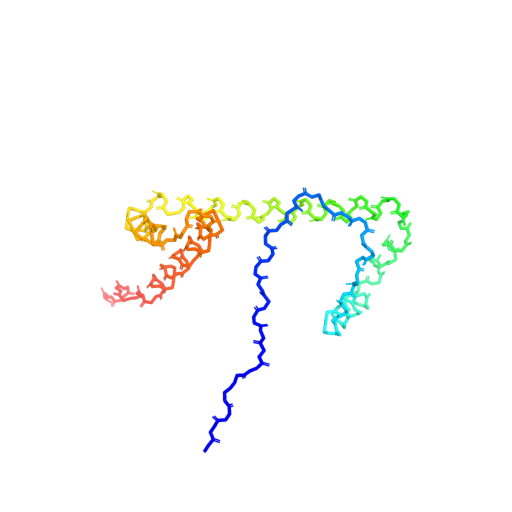100 -9.537 7.195 1.00 85.06 103 GLU A CA 1
ATOM 847 C C . GLU A 1 103 ? -20.270 -9.723 5.917 1.00 85.06 103 GLU A C 1
ATOM 849 O O . GLU A 1 103 ? -19.054 -9.882 5.984 1.00 85.06 103 GLU A O 1
ATOM 854 N N . ASN A 1 104 ? -20.894 -9.547 4.752 1.00 87.62 104 ASN A N 1
ATOM 855 C CA . ASN A 1 104 ? -20.239 -9.589 3.443 1.00 87.62 104 ASN A CA 1
ATOM 856 C C . ASN A 1 104 ? -19.198 -8.476 3.209 1.00 87.62 104 ASN A C 1
ATOM 858 O O . ASN A 1 104 ? -18.413 -8.562 2.268 1.00 87.62 104 ASN A O 1
ATOM 862 N N . GLN A 1 105 ? -19.192 -7.421 4.026 1.00 88.06 105 GLN A N 1
ATOM 863 C CA . GLN A 1 105 ? -18.259 -6.296 3.917 1.00 88.06 105 GLN A CA 1
ATOM 864 C C . GLN A 1 105 ? -17.303 -6.193 5.107 1.00 88.06 105 GLN A C 1
ATOM 866 O O . GLN A 1 105 ? -16.422 -5.327 5.102 1.00 88.06 105 GLN A O 1
ATOM 871 N N . ARG A 1 106 ? -17.443 -7.062 6.118 1.00 86.12 106 ARG A N 1
ATOM 872 C CA . ARG A 1 106 ? -16.687 -6.963 7.373 1.00 86.12 106 ARG A CA 1
ATOM 873 C C . ARG A 1 106 ? -15.186 -6.992 7.151 1.00 86.12 106 ARG A C 1
ATOM 875 O O . ARG A 1 106 ? -14.508 -6.115 7.670 1.00 86.12 106 ARG A O 1
ATOM 882 N N . ASP A 1 107 ? -14.670 -7.898 6.326 1.00 83.62 107 ASP A N 1
ATOM 883 C CA . ASP A 1 107 ? -13.222 -8.011 6.096 1.00 83.62 107 ASP A CA 1
ATOM 884 C C . ASP A 1 107 ? -12.624 -6.750 5.464 1.00 83.62 107 ASP A C 1
ATOM 886 O O . ASP A 1 107 ? -11.576 -6.255 5.889 1.00 83.62 107 ASP A O 1
ATOM 890 N N . ARG A 1 108 ? -13.325 -6.164 4.487 1.00 84.81 108 ARG A N 1
ATOM 891 C CA . ARG A 1 108 ? -12.893 -4.917 3.843 1.00 84.81 108 ARG A CA 1
ATOM 892 C C . ARG A 1 108 ? -13.018 -3.722 4.785 1.00 84.81 108 ARG A C 1
ATOM 894 O O . ARG A 1 108 ? -12.138 -2.857 4.797 1.00 84.81 108 ARG A O 1
ATOM 901 N N . ALA A 1 109 ? -14.091 -3.666 5.570 1.00 88.56 109 ALA A N 1
ATOM 902 C CA . ALA A 1 109 ? -14.309 -2.603 6.542 1.00 88.56 109 ALA A CA 1
ATOM 903 C C . ALA A 1 109 ? -13.333 -2.683 7.721 1.00 88.56 109 ALA A C 1
ATOM 905 O O . ALA A 1 109 ? -12.919 -1.653 8.243 1.00 88.56 109 ALA A O 1
ATOM 906 N N . ARG A 1 110 ? -12.897 -3.887 8.099 1.00 90.69 110 ARG A N 1
ATOM 907 C CA . ARG A 1 110 ? -11.965 -4.131 9.203 1.00 90.69 110 ARG A CA 1
ATOM 908 C C . ARG A 1 110 ? -10.715 -3.261 9.080 1.00 90.69 110 ARG A C 1
ATOM 910 O O . ARG A 1 110 ? -10.384 -2.500 9.983 1.00 90.69 110 ARG A O 1
ATOM 917 N N . VAL A 1 111 ? -10.056 -3.302 7.926 1.00 91.25 111 VAL A N 1
ATOM 918 C CA . VAL A 1 111 ? -8.821 -2.537 7.687 1.00 91.25 111 VAL A CA 1
ATOM 919 C C . VAL A 1 111 ? -9.091 -1.031 7.572 1.00 91.25 111 VAL A C 1
ATOM 921 O O . VAL A 1 111 ? -8.295 -0.216 8.046 1.00 91.25 111 VAL A O 1
ATOM 924 N N . SER A 1 112 ? -10.205 -0.626 6.953 1.00 90.06 112 SER A N 1
ATOM 925 C CA . SER A 1 112 ? -10.525 0.796 6.755 1.00 90.06 112 SER A CA 1
ATOM 926 C C . SER A 1 112 ? -10.917 1.497 8.061 1.00 90.06 112 SER A C 1
ATOM 928 O O . SER A 1 112 ? -10.453 2.614 8.324 1.00 90.06 112 SER A O 1
ATOM 930 N N . ILE A 1 113 ? -11.698 0.823 8.909 1.00 91.94 113 ILE A N 1
ATOM 931 C CA . ILE A 1 113 ? -12.046 1.267 10.261 1.00 91.94 113 ILE A CA 1
ATOM 932 C C . ILE A 1 113 ? -10.772 1.347 11.098 1.00 91.94 113 ILE A C 1
ATOM 934 O O . ILE A 1 113 ? -10.496 2.393 11.688 1.00 91.94 113 ILE A O 1
ATOM 938 N N . ALA A 1 114 ? -9.945 0.296 11.067 1.00 91.19 114 ALA A N 1
ATOM 939 C CA . ALA A 1 114 ? -8.699 0.259 11.820 1.00 91.19 114 ALA A CA 1
ATOM 940 C C . ALA A 1 114 ? -7.778 1.442 11.495 1.00 91.19 114 ALA A C 1
ATOM 942 O O . ALA A 1 114 ? -7.291 2.146 12.382 1.00 91.19 114 ALA A O 1
ATOM 943 N N . ARG A 1 115 ? -7.588 1.717 10.201 1.00 92.19 115 ARG A N 1
ATOM 944 C CA . ARG A 1 115 ? -6.780 2.846 9.735 1.00 92.19 115 ARG A CA 1
ATOM 945 C C . ARG A 1 115 ? -7.331 4.184 10.218 1.00 92.19 115 ARG A C 1
ATOM 947 O O . ARG A 1 115 ? -6.558 5.035 10.649 1.00 92.19 115 ARG A O 1
ATOM 954 N N . THR A 1 116 ? -8.646 4.370 10.143 1.00 91.44 116 THR A N 1
ATOM 955 C CA . THR A 1 116 ? -9.307 5.612 10.568 1.00 91.44 116 THR A CA 1
ATOM 956 C C . THR A 1 116 ? -9.096 5.874 12.058 1.00 91.44 116 THR A C 1
ATOM 958 O O . THR A 1 116 ? -8.686 6.976 12.417 1.00 91.44 116 THR A O 1
ATOM 961 N N . LEU A 1 117 ? -9.298 4.858 12.902 1.00 91.12 117 LEU A N 1
ATOM 962 C CA . LEU A 1 117 ? -9.152 4.963 14.357 1.00 91.12 117 LEU A CA 1
ATOM 963 C C . LEU A 1 117 ? -7.704 5.237 14.791 1.00 91.12 117 LEU A C 1
ATOM 965 O O . LEU A 1 117 ? -7.444 6.132 15.593 1.00 91.12 117 LEU A O 1
ATOM 969 N N . VAL A 1 118 ? -6.728 4.528 14.219 1.00 89.38 118 VAL A N 1
ATOM 970 C CA . VAL A 1 118 ? -5.310 4.752 14.558 1.00 89.38 118 VAL A CA 1
ATOM 971 C C . VAL A 1 118 ? -4.849 6.150 14.122 1.00 89.38 118 VAL A C 1
ATOM 973 O O . VAL A 1 118 ? -4.092 6.823 14.832 1.00 89.38 118 VAL A O 1
ATOM 976 N N . LEU A 1 119 ? -5.303 6.617 12.953 1.00 88.38 119 LEU A N 1
ATOM 977 C CA . LEU A 1 119 ? -4.977 7.956 12.462 1.00 88.38 119 LEU A CA 1
ATOM 978 C C . LEU A 1 119 ? -5.654 9.060 13.283 1.00 88.38 119 LEU A C 1
ATOM 980 O O . LEU A 1 119 ? -5.020 10.092 13.510 1.00 88.38 119 LEU A O 1
ATOM 984 N N . SER A 1 120 ? -6.902 8.875 13.725 1.00 87.69 120 SER A N 1
ATOM 985 C CA . SER A 1 120 ? -7.591 9.854 14.573 1.00 87.69 120 SER A CA 1
ATOM 986 C C . SER A 1 120 ? -6.921 9.963 15.943 1.00 87.69 120 SER A C 1
ATOM 988 O O . SER A 1 120 ? -6.599 11.076 16.354 1.00 87.69 120 SER A O 1
ATOM 990 N N . GLN A 1 121 ? -6.579 8.841 16.583 1.00 86.00 121 GLN A N 1
ATOM 991 C CA . GLN A 1 121 ? -5.846 8.834 17.853 1.00 86.00 121 GLN A CA 1
ATOM 992 C C . GLN A 1 121 ? -4.503 9.567 17.744 1.00 86.00 121 GLN A C 1
ATOM 994 O O . GLN A 1 121 ? -4.184 10.423 18.569 1.00 86.00 121 GLN A O 1
ATOM 999 N N . SER A 1 122 ? -3.739 9.294 16.682 1.00 81.19 122 SER A N 1
ATOM 1000 C CA . SER A 1 122 ? -2.449 9.955 16.443 1.00 81.19 122 SER A CA 1
ATOM 1001 C C . SER A 1 122 ? -2.593 11.475 16.263 1.00 81.19 122 SER A C 1
ATOM 1003 O O . SER A 1 122 ? -1.694 12.234 16.626 1.00 81.19 122 SER A O 1
ATOM 1005 N N . ARG A 1 123 ? -3.714 11.941 15.693 1.00 80.12 123 ARG A N 1
ATOM 1006 C CA . ARG A 1 123 ? -4.020 13.374 15.553 1.00 80.12 123 ARG A CA 1
ATOM 1007 C C . ARG A 1 123 ? -4.421 13.997 16.889 1.00 80.12 123 ARG A C 1
ATOM 1009 O O . ARG A 1 123 ? -3.894 15.057 17.213 1.00 80.12 123 ARG A O 1
ATOM 1016 N N . SER A 1 124 ? -5.268 13.328 17.671 1.00 74.25 124 SER A N 1
ATOM 1017 C CA . SER A 1 124 ? -5.669 13.785 19.008 1.00 74.25 124 SER A CA 1
ATOM 1018 C C . SER A 1 124 ? -4.471 13.891 19.956 1.00 74.25 124 SER A C 1
ATOM 1020 O O . SER A 1 124 ? -4.338 14.874 20.679 1.00 74.25 124 SER A O 1
ATOM 1022 N N . GLN A 1 125 ? -3.527 12.947 19.887 1.00 65.50 125 GLN A N 1
ATOM 1023 C CA . GLN A 1 125 ? -2.314 12.981 20.709 1.00 65.50 125 GLN A CA 1
ATOM 1024 C C . GLN A 1 125 ? -1.372 14.141 20.342 1.00 65.50 125 GLN A C 1
ATOM 1026 O O . GLN A 1 125 ? -0.729 14.713 21.216 1.00 65.50 125 GLN A O 1
ATOM 1031 N N . ARG A 1 126 ? -1.328 14.554 19.067 1.00 67.50 126 ARG A N 1
ATOM 1032 C CA . ARG A 1 126 ? -0.563 15.739 18.631 1.00 67.50 126 ARG A CA 1
ATOM 1033 C C . ARG A 1 126 ? -1.200 17.069 19.049 1.00 67.50 126 ARG A C 1
ATOM 1035 O O . ARG A 1 126 ? -0.507 18.080 19.055 1.00 67.50 126 ARG A O 1
ATOM 1042 N N . GLN A 1 127 ? -2.490 17.082 19.381 1.00 59.75 127 GLN A N 1
ATOM 1043 C CA . GLN A 1 127 ? -3.223 18.289 19.778 1.00 59.75 127 GLN A CA 1
ATOM 1044 C C . GLN A 1 127 ? -3.204 18.562 21.292 1.00 59.75 127 GLN A C 1
ATOM 1046 O O . GLN A 1 127 ? -3.626 19.641 21.698 1.00 59.75 127 GLN A O 1
ATOM 1051 N N . ASN A 1 128 ? -2.627 17.668 22.110 1.00 51.62 128 ASN A N 1
ATOM 1052 C CA . ASN A 1 128 ? -2.391 17.884 23.545 1.00 51.62 128 ASN A CA 1
ATOM 1053 C C . ASN A 1 128 ? -0.895 18.099 23.903 1.00 51.62 128 ASN A C 1
ATOM 1055 O O . ASN A 1 128 ? -0.314 17.281 24.611 1.00 51.62 128 ASN A O 1
ATOM 1059 N N . PRO A 1 129 ? -0.239 19.206 23.488 1.00 52.22 129 PRO A N 1
ATOM 1060 C CA . PRO A 1 129 ? 1.075 19.600 24.007 1.00 52.22 129 PRO A CA 1
ATOM 1061 C C . PRO A 1 129 ? 1.012 20.493 25.270 1.00 52.22 129 PRO A C 1
ATOM 1063 O O . PRO A 1 129 ? 1.986 21.172 25.588 1.00 52.22 129 PRO A O 1
ATOM 1066 N N . LYS A 1 130 ? -0.107 20.549 26.010 1.00 53.03 130 LYS A N 1
ATOM 1067 C CA . LYS A 1 130 ? -0.232 21.390 27.220 1.00 53.03 130 LYS A CA 1
ATOM 1068 C C . LYS A 1 130 ? -0.002 20.606 28.519 1.00 53.03 130 LYS A C 1
ATOM 1070 O O . LYS A 1 130 ? -0.956 20.311 29.224 1.00 53.03 130 LYS A O 1
ATOM 1075 N N . SER A 1 131 ? 1.263 20.341 28.853 1.00 49.28 131 SER A N 1
ATOM 1076 C CA . SER A 1 131 ? 1.727 20.239 30.257 1.00 49.28 131 SER A CA 1
ATOM 1077 C C . SER A 1 131 ? 3.259 20.293 30.416 1.00 49.28 131 SER A C 1
ATOM 1079 O O . SER A 1 131 ? 3.791 19.744 31.376 1.00 49.28 13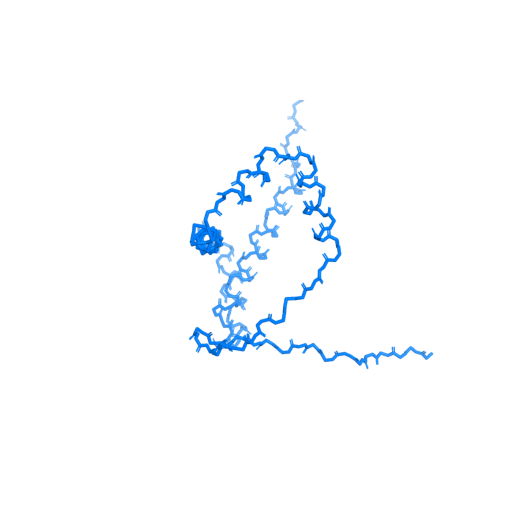1 SER A O 1
ATOM 1081 N N . ALA A 1 132 ? 3.993 20.916 29.489 1.00 48.22 132 ALA A N 1
ATOM 1082 C CA . ALA A 1 132 ? 5.454 20.999 29.565 1.00 48.22 132 ALA A CA 1
ATOM 1083 C C . ALA A 1 132 ? 5.970 22.435 29.406 1.00 48.22 132 ALA A C 1
ATOM 1085 O O . ALA A 1 132 ? 6.829 22.665 28.573 1.00 48.22 132 ALA A O 1
ATOM 1086 N N . VAL A 1 133 ? 5.435 23.386 30.182 1.00 45.22 133 VAL A N 1
ATOM 1087 C CA . VAL A 1 133 ? 6.166 24.571 30.682 1.00 45.22 133 VAL A CA 1
ATOM 1088 C C . VAL A 1 133 ? 5.445 25.039 31.952 1.00 45.22 133 VAL A C 1
ATOM 1090 O O . VAL A 1 133 ? 4.466 25.778 31.887 1.00 45.22 133 VAL A O 1
ATOM 1093 N N . ALA A 1 134 ? 5.898 24.556 33.102 1.00 44.50 134 ALA A N 1
ATOM 1094 C CA . ALA A 1 134 ? 5.647 25.169 34.400 1.00 44.50 134 ALA A CA 1
ATOM 1095 C C . ALA A 1 134 ? 6.853 24.857 35.291 1.00 44.50 134 ALA A C 1
ATOM 1097 O O . ALA A 1 134 ? 6.817 23.905 36.066 1.00 44.50 134 ALA A O 1
ATOM 1098 N N . VAL A 1 135 ? 7.934 25.615 35.092 1.00 40.06 135 VAL A N 1
ATOM 1099 C CA . VAL A 1 135 ? 8.990 25.888 36.079 1.00 40.06 135 VAL A CA 1
ATOM 1100 C C . VAL A 1 135 ? 9.435 27.324 35.855 1.00 40.06 135 VAL A C 1
ATOM 1102 O O . VAL A 1 135 ? 9.657 27.665 34.670 1.00 40.06 135 VAL A O 1
#

Sequence (135 aa):
MLKRNGRPVGADTAEGNGAANAPFELRENDRINAQIDSYIKENPKHWDAIKAMPRERLERHAVWQHLRFNARKQKLDDGLLRRIEENPELKQDFEKLLERVPENQRDRARVSIARTLVLSQSRSQRQNPKSAVAV

Foldseek 3Di:
DDDDDDDDPPDDPPDDPDDDPDPPPPDDDPVVVVVVVVVCVVCVVVVVVVVPDDPVVVVVVVVVVVVVVVVVVVVVLVVLVVVCVVDVVSVVVLVVVLVPDDPVCSVVVSSVSSVVSVVVVVVVVVVPPPDPDDD

Radius of gyration: 22.68 Å; chains: 1; bounding box: 55×41×59 Å

pLDDT: mean 79.58, std 20.81, range [33.19, 97.25]

Secondary structure (DSSP, 8-state):
----------------SS-----------HHHHHHHHHHHHH-HHHHHHHHTS-HHHHHHHHHHHHHHHHHHHHHHHHHHHHHHHH-HHHHHHHHHHHHTS-GGGHHHHHHHHHHHHHHHHHHHHHT--TTS---